Protein AF-A0A8X8YDI4-F1 (afdb_monomer)

Foldseek 3Di:
DDDDPDDPVCPCVVVVPDDDDDDDDDDDDDDDPVNVVVVCCVPPVVVVVPPD

Structure (mmCIF, N/CA/C/O backbone):
data_AF-A0A8X8YDI4-F1
#
_entry.id   AF-A0A8X8YDI4-F1
#
loop_
_atom_site.group_PDB
_atom_site.id
_atom_site.type_symbol
_atom_site.label_atom_id
_atom_site.label_alt_id
_atom_site.label_comp_id
_atom_site.label_asym_id
_atom_site.label_entity_id
_atom_site.label_seq_id
_atom_site.pdbx_PDB_ins_code
_atom_site.Cartn_x
_atom_site.Cartn_y
_atom_site.Cartn_z
_atom_site.occupancy
_atom_site.B_iso_or_equiv
_atom_site.auth_seq_id
_atom_site.auth_comp_id
_atom_site.auth_asym_id
_atom_site.auth_atom_id
_atom_site.pdbx_PDB_model_num
ATOM 1 N N . MET A 1 1 ? -4.014 24.028 35.329 1.00 56.97 1 MET A N 1
ATOM 2 C CA . MET A 1 1 ? -4.971 23.087 34.708 1.00 56.97 1 MET A CA 1
ATOM 3 C C . MET A 1 1 ? -5.909 23.878 33.814 1.00 56.97 1 MET A C 1
ATOM 5 O O . MET A 1 1 ? -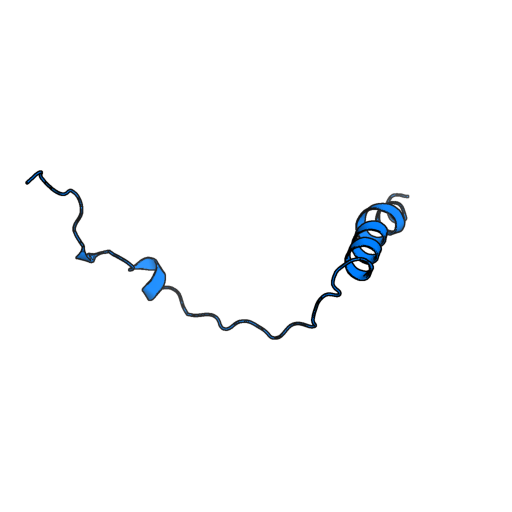6.859 24.473 34.301 1.00 56.97 1 MET A O 1
ATOM 9 N N . GLY A 1 2 ? -5.547 24.018 32.537 1.00 75.94 2 GLY A N 1
ATOM 10 C CA . GLY A 1 2 ? -6.303 24.829 31.580 1.00 75.94 2 GLY A CA 1
ATOM 11 C C . GLY A 1 2 ? -7.597 24.143 31.144 1.00 75.94 2 GLY A C 1
ATOM 12 O O . GLY A 1 2 ? -7.711 22.921 31.192 1.00 75.94 2 GLY A O 1
ATOM 13 N N . LYS A 1 3 ? -8.573 24.939 30.705 1.00 76.44 3 LYS A N 1
ATOM 14 C CA . LYS A 1 3 ? -9.862 24.469 30.187 1.00 76.44 3 LYS A CA 1
ATOM 15 C C . LYS A 1 3 ? -9.644 23.626 28.922 1.00 76.44 3 LYS A C 1
ATOM 17 O O . LYS A 1 3 ? -9.391 24.167 27.845 1.00 76.44 3 LYS A O 1
ATOM 22 N N . VAL A 1 4 ? -9.729 22.303 29.055 1.00 78.75 4 VAL A N 1
ATOM 23 C CA . VAL A 1 4 ? -9.618 21.361 27.932 1.00 78.75 4 VAL A CA 1
ATOM 24 C C . VAL A 1 4 ? -10.886 21.467 27.085 1.00 78.75 4 VAL A C 1
ATOM 26 O O . VAL A 1 4 ? -11.988 21.244 27.582 1.00 78.75 4 VAL A O 1
ATOM 29 N N . HIS A 1 5 ? -10.745 21.845 25.813 1.00 77.19 5 HIS A N 1
ATOM 30 C CA . HIS A 1 5 ? -11.874 21.918 24.887 1.00 77.19 5 HIS A CA 1
ATOM 31 C C . HIS A 1 5 ? -12.069 20.585 24.159 1.00 77.19 5 HIS A C 1
ATOM 33 O O . HIS A 1 5 ? -11.144 20.055 23.548 1.00 77.19 5 HIS A O 1
ATOM 39 N N . GLY A 1 6 ? -13.307 20.086 24.201 1.00 79.19 6 GLY A N 1
ATOM 40 C CA . GLY A 1 6 ? -13.751 18.862 23.534 1.00 79.19 6 GLY A CA 1
ATOM 41 C C . GLY A 1 6 ? -14.067 17.731 24.513 1.00 79.19 6 GLY A C 1
ATOM 42 O O . GLY A 1 6 ? -13.244 17.362 25.344 1.00 79.19 6 GLY A O 1
ATOM 43 N N . SER A 1 7 ? -15.271 17.158 24.410 1.00 81.75 7 SER A N 1
ATOM 44 C CA . SER A 1 7 ? -15.643 15.967 25.176 1.00 81.75 7 SER A CA 1
ATOM 45 C C . SER A 1 7 ? -15.028 14.709 24.558 1.00 81.75 7 SER A C 1
ATOM 47 O O . SER A 1 7 ? -15.086 14.492 23.345 1.00 81.75 7 SER A O 1
ATOM 49 N N . LEU A 1 8 ? -14.484 13.839 25.410 1.00 84.69 8 LEU A N 1
ATOM 50 C CA . LEU A 1 8 ? -13.874 12.568 25.002 1.00 84.69 8 LEU A CA 1
ATOM 51 C C . LEU A 1 8 ? -14.907 11.563 24.453 1.00 84.69 8 LEU A C 1
ATOM 53 O O . LEU A 1 8 ? -14.555 10.617 23.756 1.00 84.69 8 LEU A O 1
ATOM 57 N N . ALA A 1 9 ? -16.196 11.821 24.690 1.00 86.31 9 ALA A N 1
ATOM 58 C CA . ALA A 1 9 ? -17.330 10.984 24.298 1.00 86.31 9 ALA A CA 1
ATOM 59 C C . ALA A 1 9 ? -17.435 10.694 22.788 1.00 86.31 9 ALA A C 1
ATOM 61 O O . ALA A 1 9 ? -18.100 9.744 22.388 1.00 86.31 9 ALA A O 1
ATOM 62 N N . ARG A 1 10 ? -16.809 11.513 21.932 1.00 86.06 10 ARG A N 1
ATOM 63 C CA . ARG A 1 10 ? -16.838 11.339 20.466 1.00 86.06 10 ARG A CA 1
ATOM 64 C C . ARG A 1 10 ? -15.537 10.775 19.890 1.00 86.06 10 ARG A C 1
ATOM 66 O O . ARG A 1 10 ? -15.431 10.628 18.670 1.00 86.06 10 ARG A O 1
ATOM 73 N N . ALA A 1 11 ? -14.551 10.466 20.731 1.00 90.69 11 ALA A N 1
ATOM 74 C CA . ALA A 1 11 ? -13.287 9.905 20.278 1.00 90.69 11 ALA A CA 1
ATOM 75 C C . ALA A 1 11 ? -13.523 8.555 19.580 1.00 90.69 11 ALA A C 1
ATOM 77 O O . ALA A 1 11 ? -14.252 7.698 20.068 1.00 90.69 11 ALA A O 1
ATOM 78 N N . GLY A 1 12 ? -12.944 8.375 18.392 1.00 92.19 12 GLY A N 1
ATOM 79 C CA . GLY A 1 12 ? -13.039 7.114 17.654 1.00 92.19 12 GLY A CA 1
ATOM 80 C C . GLY A 1 12 ? -14.394 6.802 17.001 1.00 92.19 12 GLY A C 1
ATOM 81 O O . GLY A 1 12 ? -14.460 5.795 16.296 1.00 92.19 12 GLY A O 1
ATOM 82 N N . LYS A 1 13 ? -15.428 7.659 17.134 1.00 93.19 13 LYS A N 1
ATOM 83 C CA . LYS A 1 13 ? -16.783 7.445 16.565 1.00 93.19 13 LYS A CA 1
ATOM 84 C C . LYS A 1 13 ? -16.739 6.954 15.116 1.00 93.19 13 LYS A C 1
ATOM 86 O O . LYS A 1 13 ? -17.328 5.934 14.784 1.00 93.19 13 LYS A O 1
ATOM 91 N N . VAL A 1 14 ? -15.995 7.655 14.261 1.00 94.00 14 VAL A N 1
ATOM 92 C CA . VAL A 1 14 ? -15.928 7.358 12.820 1.00 94.00 14 VAL A CA 1
ATOM 93 C C . VAL A 1 14 ? -15.231 6.021 12.545 1.00 94.00 14 VAL A C 1
ATOM 95 O O . VAL A 1 14 ? -15.664 5.243 11.698 1.00 94.00 14 VAL A O 1
ATOM 98 N N . ARG A 1 15 ? -14.171 5.704 13.295 1.00 93.56 15 ARG A N 1
ATOM 99 C CA . ARG A 1 15 ? -13.420 4.454 13.120 1.00 93.56 15 ARG A CA 1
ATOM 100 C C . ARG A 1 15 ? -14.199 3.233 13.618 1.00 93.56 15 ARG A C 1
ATOM 102 O O . ARG A 1 15 ? -14.015 2.162 13.060 1.00 93.56 15 ARG A O 1
ATOM 109 N N . GLY A 1 16 ? -15.040 3.393 14.643 1.00 93.62 16 GLY A N 1
ATOM 110 C CA . GLY A 1 16 ? -15.925 2.334 15.142 1.00 93.62 16 GLY A CA 1
ATOM 111 C C . GLY A 1 16 ? -17.196 2.149 14.308 1.00 93.62 16 GLY A C 1
ATOM 112 O O . GLY A 1 16 ? -17.675 1.031 14.173 1.00 93.62 16 GLY A O 1
ATO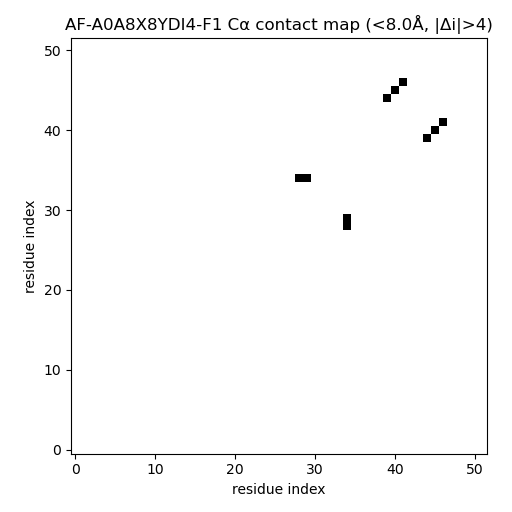M 113 N N . GLN A 1 17 ? -17.720 3.227 13.716 1.00 96.19 17 GLN A N 1
ATOM 114 C CA . GLN A 1 17 ? -18.908 3.173 12.858 1.00 96.19 17 GLN A CA 1
ATO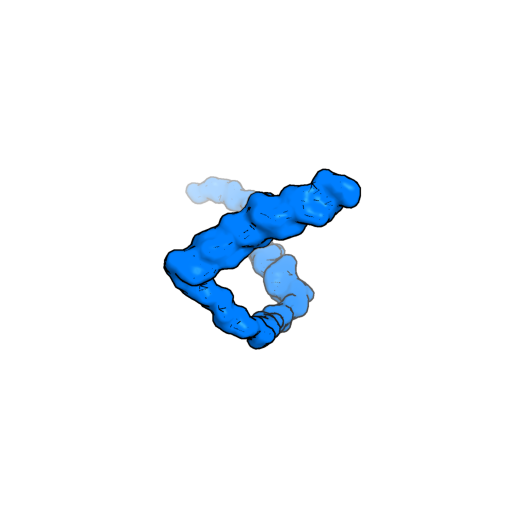M 115 C C . GLN A 1 17 ? -18.621 2.539 11.488 1.00 96.19 17 GLN A C 1
ATOM 117 O O . GLN A 1 17 ? -19.508 1.947 10.878 1.00 96.19 17 GLN A O 1
ATOM 122 N N . THR A 1 18 ? -17.401 2.694 10.972 1.00 95.56 18 THR A N 1
ATOM 123 C CA . THR A 1 18 ? -17.047 2.181 9.644 1.00 95.56 18 THR A CA 1
ATOM 124 C C . THR A 1 18 ? -16.855 0.659 9.672 1.00 95.56 18 THR A C 1
ATOM 126 O O . THR A 1 18 ? -16.135 0.151 10.536 1.00 95.56 18 THR A O 1
ATOM 129 N N . PRO A 1 19 ? -17.467 -0.096 8.736 1.00 96.06 19 PRO A N 1
ATOM 130 C CA . PRO A 1 19 ? -17.318 -1.545 8.701 1.00 96.06 19 PRO A CA 1
ATOM 131 C C . PRO A 1 19 ? -15.855 -1.924 8.463 1.00 96.06 19 PRO A C 1
ATOM 133 O O . PRO A 1 19 ? -15.162 -1.348 7.616 1.00 96.06 19 PRO A O 1
ATOM 136 N N . LYS A 1 20 ? -15.367 -2.922 9.204 1.00 95.06 20 LYS A N 1
ATOM 137 C CA . LYS A 1 20 ? -13.990 -3.392 9.058 1.00 95.06 20 LYS A CA 1
ATOM 138 C C . LYS A 1 20 ? -13.868 -4.285 7.825 1.00 95.06 20 LYS A C 1
ATOM 140 O O . LYS A 1 20 ? -14.172 -5.470 7.871 1.00 95.06 20 LYS A O 1
ATOM 145 N N . VAL A 1 21 ? -13.362 -3.723 6.732 1.00 95.31 21 VAL A N 1
ATOM 146 C CA . VAL A 1 21 ? -13.098 -4.489 5.507 1.00 95.31 21 VAL A CA 1
ATOM 147 C C . VAL A 1 21 ? -11.788 -5.274 5.647 1.00 95.31 21 VAL A C 1
ATOM 149 O O . VAL A 1 21 ? -10.731 -4.702 5.945 1.00 95.31 21 VAL A O 1
ATOM 152 N N . ALA A 1 22 ? -11.858 -6.592 5.444 1.00 95.12 22 ALA A N 1
ATOM 153 C CA . ALA A 1 22 ? -10.689 -7.464 5.390 1.00 95.12 22 ALA A CA 1
ATOM 154 C C . ALA A 1 22 ? -9.851 -7.180 4.134 1.00 95.12 22 ALA A C 1
ATOM 156 O O . ALA A 1 22 ? -10.362 -6.769 3.091 1.00 95.12 22 ALA A O 1
ATOM 157 N N . LYS A 1 23 ? -8.535 -7.392 4.219 1.00 94.56 23 LYS A N 1
ATOM 158 C CA . LYS A 1 23 ? -7.669 -7.258 3.043 1.00 94.56 23 LYS A CA 1
ATOM 159 C C . LYS A 1 23 ? -7.941 -8.425 2.097 1.00 94.56 23 LYS A C 1
ATOM 161 O O . LYS A 1 23 ? -7.927 -9.569 2.526 1.00 94.56 23 LYS A O 1
ATOM 166 N N . GLN A 1 24 ? -8.144 -8.122 0.821 1.00 95.19 24 GLN A N 1
ATOM 167 C CA . GLN A 1 24 ? -8.202 -9.139 -0.225 1.00 95.19 24 GLN A CA 1
ATOM 168 C C . GLN A 1 24 ? -6.814 -9.730 -0.471 1.00 95.19 24 GLN A C 1
ATOM 170 O O . GLN A 1 24 ? -5.824 -8.986 -0.517 1.00 95.19 24 GLN A O 1
ATOM 175 N N . ASP A 1 25 ? -6.766 -11.036 -0.721 1.00 92.94 25 ASP A N 1
ATOM 176 C CA . ASP A 1 25 ? -5.553 -11.700 -1.178 1.00 92.94 25 ASP A CA 1
ATOM 177 C C . ASP A 1 25 ? -5.206 -11.256 -2.599 1.00 92.94 25 ASP A C 1
ATOM 179 O O . ASP A 1 25 ? -6.024 -11.269 -3.519 1.00 92.94 25 ASP A O 1
ATOM 183 N N . LYS A 1 26 ? -3.961 -10.810 -2.777 1.00 93.38 26 LYS A N 1
ATOM 184 C CA . LYS A 1 26 ? -3.434 -10.339 -4.061 1.00 93.38 26 LYS A CA 1
ATOM 185 C C . LYS A 1 26 ? -2.113 -11.026 -4.345 1.00 93.38 26 LYS A C 1
ATOM 187 O O . LYS A 1 26 ? -1.298 -11.231 -3.444 1.00 93.38 26 LYS A O 1
ATOM 192 N N . LYS A 1 27 ? -1.867 -11.319 -5.625 1.00 93.38 27 LYS A N 1
ATOM 193 C CA . LYS A 1 27 ? 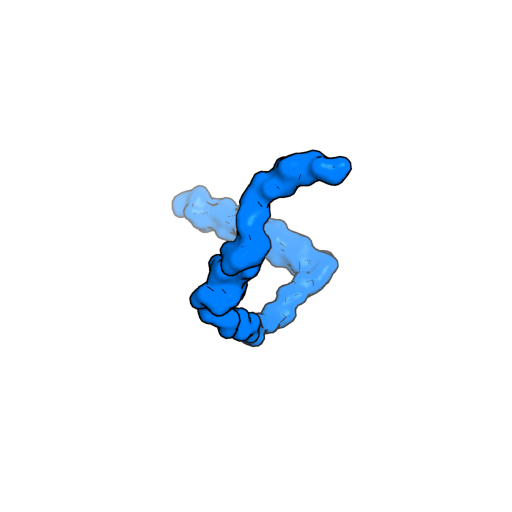-0.575 -11.848 -6.074 1.00 93.38 27 LYS A CA 1
ATOM 194 C C . LYS A 1 27 ? 0.547 -10.901 -5.641 1.00 93.38 27 LYS A C 1
ATOM 196 O O . LYS A 1 27 ? 0.428 -9.676 -5.751 1.00 93.38 27 LYS A O 1
ATOM 201 N N . LYS A 1 28 ? 1.647 -11.475 -5.152 1.00 92.06 28 LYS A N 1
ATOM 202 C CA . LYS A 1 28 ? 2.823 -10.704 -4.745 1.00 92.06 28 LYS A CA 1
ATOM 203 C C . LYS A 1 28 ? 3.365 -9.951 -5.958 1.00 92.06 28 LYS A C 1
ATOM 205 O O . LYS A 1 28 ? 3.641 -10.547 -6.995 1.00 92.06 28 LYS A O 1
ATOM 210 N N . LYS A 1 29 ? 3.537 -8.636 -5.819 1.00 91.75 29 LYS A N 1
ATOM 211 C CA . LYS A 1 29 ? 4.244 -7.846 -6.831 1.00 91.75 29 LYS A CA 1
ATOM 212 C C . LYS A 1 29 ? 5.722 -8.252 -6.829 1.00 91.75 29 LYS A C 1
ATOM 214 O O . LYS A 1 29 ? 6.277 -8.444 -5.739 1.00 91.75 29 LYS A O 1
ATOM 219 N N . PRO A 1 30 ? 6.370 -8.356 -8.004 1.00 95.12 30 PRO A N 1
ATOM 220 C CA . PRO A 1 30 ? 7.811 -8.549 -8.053 1.00 95.12 30 PRO A CA 1
ATOM 221 C C . PRO A 1 30 ? 8.506 -7.395 -7.326 1.00 95.12 30 PRO A C 1
ATOM 223 O O . PRO A 1 30 ? 7.976 -6.285 -7.259 1.00 95.12 30 PRO A O 1
ATOM 226 N N . ARG A 1 31 ? 9.685 -7.659 -6.763 1.00 94.50 31 ARG A N 1
ATOM 227 C CA . ARG A 1 31 ? 10.486 -6.673 -6.024 1.00 94.50 31 ARG A CA 1
ATOM 228 C C . ARG A 1 31 ? 11.768 -6.333 -6.792 1.00 94.50 31 ARG A C 1
ATOM 230 O O . ARG A 1 31 ? 12.168 -7.053 -7.706 1.00 94.50 31 ARG A O 1
ATOM 237 N N . GLY A 1 32 ? 12.402 -5.213 -6.442 1.00 96.62 32 GLY A N 1
ATOM 238 C CA . GLY A 1 32 ? 13.704 -4.812 -6.983 1.00 96.62 32 GLY A CA 1
ATOM 239 C C . GLY A 1 32 ? 13.703 -4.574 -8.498 1.00 96.62 32 GLY A C 1
ATOM 240 O O . GLY A 1 32 ? 12.835 -3.884 -9.037 1.00 96.62 32 GLY A O 1
ATOM 241 N N . ARG A 1 33 ? 14.693 -5.148 -9.190 1.00 96.75 33 ARG A N 1
ATOM 242 C CA . ARG A 1 33 ? 14.924 -4.938 -10.630 1.00 96.75 33 ARG A CA 1
ATOM 243 C C . ARG A 1 33 ? 13.740 -5.372 -11.495 1.00 96.75 33 ARG A C 1
ATOM 245 O O . ARG A 1 33 ? 13.389 -4.668 -12.438 1.00 96.75 33 ARG A O 1
ATOM 252 N N . ALA A 1 34 ? 13.089 -6.481 -11.147 1.00 95.69 34 ALA A N 1
ATOM 253 C CA . ALA A 1 34 ? 11.926 -6.975 -11.881 1.00 95.69 34 ALA A CA 1
ATOM 254 C C . ALA A 1 34 ? 10.747 -5.984 -11.824 1.00 95.69 34 ALA A C 1
ATOM 256 O O . ALA A 1 34 ? 10.088 -5.750 -12.835 1.00 95.69 34 ALA A O 1
ATOM 257 N N . HIS A 1 35 ? 10.533 -5.330 -10.675 1.00 96.38 35 HIS A N 1
ATOM 258 C CA . HIS A 1 35 ? 9.513 -4.285 -10.546 1.00 96.38 35 HIS A CA 1
ATOM 259 C C . HIS A 1 3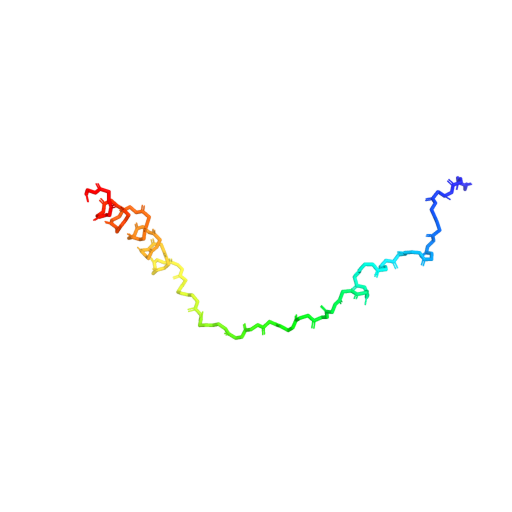5 ? 9.852 -3.047 -11.378 1.00 96.38 35 HIS A C 1
ATOM 261 O O . HIS A 1 35 ? 8.990 -2.528 -12.082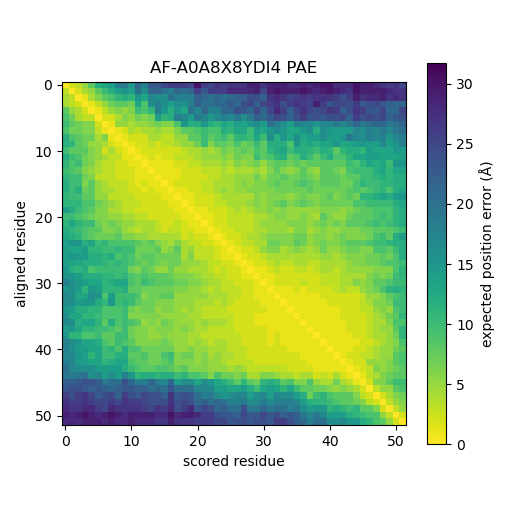 1.00 96.38 35 HIS A O 1
ATOM 267 N N . LYS A 1 36 ? 11.116 -2.599 -11.339 1.00 96.44 36 LYS A N 1
ATOM 268 C CA . LYS A 1 36 ? 11.575 -1.447 -12.129 1.00 96.44 36 LYS A CA 1
ATOM 269 C C . LYS A 1 36 ? 11.416 -1.689 -13.635 1.00 96.44 36 LYS A C 1
ATOM 271 O O . LYS A 1 36 ? 10.914 -0.812 -14.328 1.00 96.44 36 LYS A O 1
ATOM 276 N N . ARG A 1 37 ? 11.748 -2.891 -14.130 1.00 95.44 37 ARG A N 1
ATOM 277 C CA . ARG A 1 37 ? 11.530 -3.276 -15.538 1.00 95.44 37 ARG A CA 1
ATOM 278 C C . ARG A 1 37 ? 10.049 -3.222 -15.919 1.00 95.44 37 ARG A C 1
ATOM 2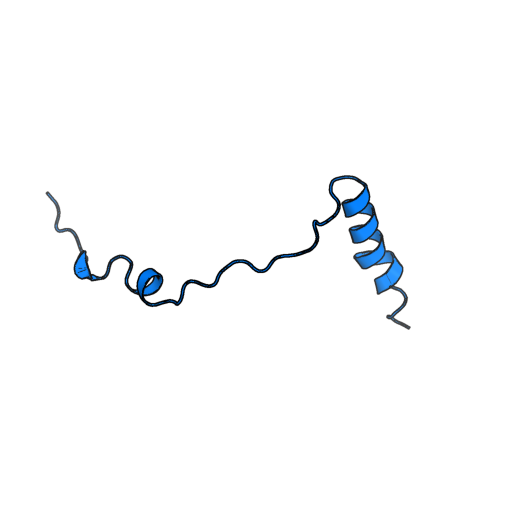80 O O . ARG A 1 37 ? 9.706 -2.637 -16.938 1.00 95.44 37 ARG A O 1
ATOM 287 N N . MET A 1 38 ? 9.170 -3.780 -15.083 1.00 94.06 38 MET A N 1
ATOM 288 C CA . MET A 1 38 ? 7.720 -3.722 -15.310 1.00 94.06 38 MET A CA 1
ATOM 289 C C . MET A 1 38 ? 7.203 -2.275 -15.341 1.00 94.06 38 MET A C 1
ATOM 291 O O . MET A 1 38 ? 6.387 -1.941 -16.193 1.00 94.06 38 MET A O 1
ATOM 295 N N . GLN A 1 39 ? 7.672 -1.413 -14.432 1.00 94.38 39 GLN A N 1
ATOM 296 C CA . GLN A 1 39 ? 7.274 -0.004 -14.390 1.00 94.38 39 GLN A CA 1
ATOM 297 C C . GLN A 1 39 ? 7.738 0.775 -15.622 1.00 94.38 39 GLN A C 1
ATOM 299 O O . GLN A 1 39 ? 6.943 1.535 -16.165 1.00 94.38 39 GLN A O 1
ATOM 304 N N . TYR A 1 40 ? 8.988 0.584 -16.056 1.00 95.00 40 TYR A N 1
ATOM 305 C CA . TYR A 1 40 ? 9.526 1.234 -17.253 1.00 95.00 40 TYR A CA 1
ATOM 306 C C . TYR A 1 40 ? 8.741 0.827 -18.500 1.00 95.00 40 TYR A C 1
ATOM 308 O O . TYR A 1 40 ? 8.203 1.691 -19.189 1.00 95.00 40 TYR A O 1
ATOM 316 N N . ASN A 1 41 ? 8.583 -0.483 -18.719 1.00 93.19 41 ASN A N 1
ATOM 317 C CA . ASN A 1 41 ? 7.828 -0.993 -19.857 1.00 93.19 41 ASN A CA 1
ATOM 318 C C . ASN A 1 41 ? 6.398 -0.447 -19.858 1.00 93.19 41 ASN A C 1
ATOM 320 O O . ASN A 1 41 ? 5.941 0.019 -20.890 1.00 93.19 41 ASN A O 1
ATOM 324 N N . ARG A 1 42 ? 5.721 -0.444 -18.698 1.00 90.94 42 ARG A N 1
ATOM 325 C CA . ARG A 1 42 ? 4.340 0.046 -18.579 1.00 90.94 42 ARG A CA 1
ATOM 326 C C . ARG A 1 42 ? 4.198 1.541 -18.878 1.00 90.94 42 ARG A C 1
ATOM 328 O O . ARG A 1 42 ? 3.174 1.942 -19.417 1.00 90.94 42 ARG A O 1
ATOM 335 N N . ARG A 1 43 ? 5.150 2.363 -18.428 1.00 92.38 43 ARG A N 1
ATOM 336 C CA . ARG A 1 43 ? 5.030 3.831 -18.455 1.00 92.38 43 ARG A CA 1
ATOM 337 C C . ARG A 1 43 ? 5.514 4.468 -19.742 1.00 92.38 43 ARG A C 1
ATOM 339 O O . ARG A 1 43 ? 4.988 5.511 -20.090 1.00 92.38 43 ARG A O 1
ATOM 346 N N . PHE A 1 44 ? 6.518 3.879 -20.369 1.00 87.69 44 PHE A N 1
ATOM 347 C CA . PHE A 1 44 ? 7.167 4.468 -21.531 1.00 87.69 44 PHE A CA 1
ATOM 348 C C . PHE A 1 44 ? 6.883 3.567 -22.733 1.00 87.69 44 PHE A C 1
ATOM 350 O O . PHE A 1 44 ? 5.960 3.824 -23.490 1.00 87.69 44 PHE A O 1
ATOM 357 N N . VAL A 1 45 ? 7.483 2.377 -22.772 1.00 87.31 45 VAL A N 1
ATOM 358 C CA . VAL A 1 45 ? 7.410 1.469 -23.934 1.00 87.31 45 VAL A CA 1
ATOM 359 C C . VAL A 1 45 ? 5.983 1.125 -24.399 1.00 87.31 45 VAL A C 1
ATOM 361 O O . VAL A 1 45 ? 5.700 1.187 -25.588 1.00 87.31 45 VAL A O 1
ATOM 364 N N . THR A 1 46 ? 5.071 0.737 -23.500 1.00 81.81 46 THR A N 1
ATOM 365 C CA . THR A 1 46 ? 3.698 0.344 -23.887 1.00 81.81 46 THR A CA 1
ATOM 366 C C . THR A 1 46 ? 2.707 1.506 -23.925 1.00 81.81 46 THR A C 1
ATOM 368 O O . THR A 1 46 ? 1.631 1.353 -24.498 1.00 81.81 46 THR A O 1
ATOM 371 N N . ALA A 1 47 ? 3.018 2.632 -23.276 1.00 66.31 47 ALA A N 1
ATOM 372 C CA . ALA A 1 47 ? 2.152 3.812 -23.293 1.00 66.31 47 ALA A CA 1
ATOM 373 C C . ALA A 1 47 ? 2.300 4.571 -24.620 1.00 66.31 47 ALA A C 1
ATOM 375 O O . ALA A 1 47 ? 1.294 4.963 -25.203 1.00 66.31 47 ALA A O 1
ATOM 376 N N . ASP A 1 48 ? 3.529 4.662 -25.135 1.00 60.28 48 ASP A N 1
ATOM 377 C CA . ASP A 1 48 ? 3.845 5.308 -26.414 1.00 60.28 48 ASP A CA 1
ATOM 378 C C . ASP A 1 48 ? 3.226 4.564 -27.619 1.00 60.28 48 ASP A C 1
ATOM 380 O O . ASP A 1 48 ? 2.906 5.172 -28.632 1.00 60.28 48 ASP A O 1
ATOM 384 N N . ALA A 1 49 ? 2.969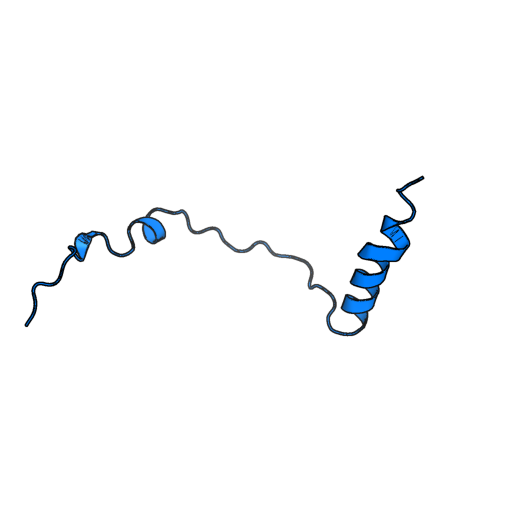 3.255 -27.497 1.00 59.69 49 ALA A N 1
ATOM 385 C CA . ALA A 1 49 ? 2.366 2.432 -28.552 1.00 59.69 49 ALA A CA 1
ATOM 386 C C . ALA A 1 49 ? 0.836 2.584 -28.709 1.00 59.69 49 ALA A C 1
ATOM 388 O O . ALA A 1 49 ? 0.268 1.994 -29.621 1.00 59.69 49 ALA A O 1
ATOM 389 N N . ASN A 1 50 ? 0.161 3.321 -27.818 1.00 59.34 50 ASN A N 1
ATOM 390 C CA . ASN A 1 50 ? -1.288 3.582 -27.888 1.00 59.34 50 ASN A CA 1
ATOM 391 C C . ASN A 1 50 ? -1.609 5.072 -28.123 1.00 59.34 50 ASN A C 1
ATOM 393 O O . ASN A 1 50 ? -2.757 5.486 -27.974 1.00 59.34 50 ASN A O 1
ATOM 397 N N . VAL A 1 51 ? -0.594 5.878 -28.454 1.00 57.03 51 VAL A N 1
ATOM 398 C CA . VAL A 1 51 ? -0.728 7.272 -28.897 1.00 57.03 51 VAL A CA 1
ATOM 399 C C . VAL A 1 51 ? -0.301 7.333 -30.368 1.00 57.03 51 VAL A C 1
ATOM 401 O O . VAL A 1 51 ? 0.729 7.903 -30.713 1.00 57.03 51 VAL A O 1
ATOM 404 N N . ALA A 1 52 ? -1.067 6.654 -31.220 1.00 47.38 52 ALA A N 1
ATOM 405 C CA . ALA A 1 52 ? -1.089 6.787 -32.676 1.00 47.38 52 ALA A CA 1
ATOM 406 C C . ALA A 1 52 ? -2.460 6.316 -33.172 1.00 47.38 52 ALA A C 1
ATOM 408 O O . ALA A 1 52 ? -2.896 5.236 -32.707 1.00 47.38 52 ALA A O 1
#

Solvent-accessible surface area (backbone atoms only — not comparable to full-atom values): 3629 Å² total; per-residue (Å²): 137,78,89,78,84,77,73,74,90,63,65,62,51,68,71,72,70,48,80,87,77,78,82,77,92,69,83,82,74,67,64,70,70,63,34,52,51,52,50,48,42,57,66,46,65,58,46,61,73,70,72,120

pLDDT: mean 86.55, std 12.68, range [47.38, 96.75]

Radius of gyration: 23.62 Å; Cα contacts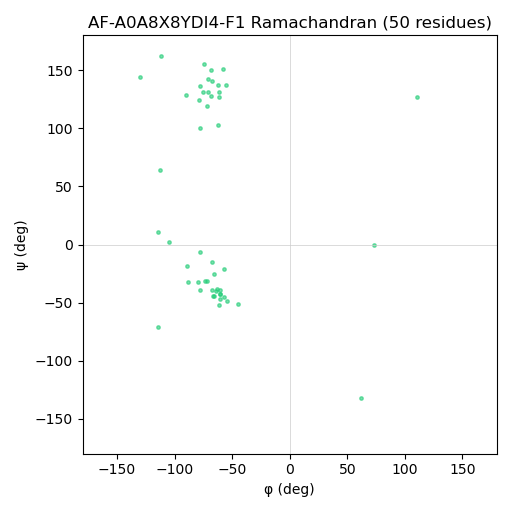 (8 Å, |Δi|>4): 5; chains: 1; bounding box: 34×37×67 Å

Organism: Salvia splendens (NCBI:txid180675)

Sequence (52 aa):
MGKVHGSLARAGKVRGQTPKVAKQDKKKKPRGRAHKRMQYNRRFVTADANVA

InterPro domains:
  IPR006846 Small ribosomal subunit protein eS30 [PF04758] (3-47)

Nearest PDB structures (foldseek):
  3j77-assembly1_30  TM=8.457E-01  e=6.156E-04  Saccharomyces cerevisiae
  5juu-assembly1_BC  TM=8.540E-01  e=1.559E-03  Saccharomyces cerevisiae
  6zj3-assembly1_Se  TM=8.302E-01  e=1.443E-03  Euglena gracilis
  3jan-assembly1_Se  TM=8.577E-01  e=1.443E-03  Oryctolagus cuniculus
  6om7-assembly1_Se  TM=8.241E-01  e=1.820E-03  Homo sapiens

Secondary structure (DSSP, 8-state):
-----S-GGGTTHHHHHS--PPPPP-PPPP-THHHHHHHHIIIIIHHHTT--

Mean predicted aligned error: 9.44 Å